Protein 4OGN (pdb70)

B-factor: mean 20.73, std 8.76, range [10.07, 56.86]

Sequence (100 aa):
DGAVTTSQIPASEQETLVRPKPLLLKLLKSVGAQKDTYTMKEVLFYLGQYIMMTKRLYDEKQQHIVYCSNDLLGDLFGVPSFSVKEHRKIYTMIYRNLVVV

Nearest PDB structures (foldseek):
  4ode-assembly1_A  TM=9.937E-01  e=3.174E-20  Homo sapiens
  4odf-assembly1_A  TM=9.982E-01  e=2.384E-19  Homo sapiens
  4hbm-assembly9_A  TM=9.801E-01  e=4.366E-19  Homo sapiens
  4hbm-assembly9_B  TM=9.719E-01  e=6.989E-19  Homo sapiens
  3tu1-assembly1_A  TM=9.773E-01  e=1.646E-17  Homo sapiens

Radius of gyration: 12.63 Å; Cα contacts (8 Å, |Δi|>4): 134; chains: 1; bounding box: 25×31×32 Å

Foldseek 3Di:
DDFDDDPVDPPVQQQFKWFFDPLLVVLLVVQPDDDGIDGNRSSVVSVVVSCVVVVQCVPPPPQKGADCPHSVCVQQVHRMDGPPPVVSVVVSRPVGTGTD

GO terms:
  GO:0005515 protein binding (F, IPI)
  GO:0061630 ubiquitin protein ligase activity (F, IDA)
  GO:0043161 proteasome-mediated ubiquitin-dependent protein catabolic process (P, IDA)
  GO:1901797 negative regulation of signal transduction by p53 class mediator (P, IDA)
  GO:0061630 ubiquitin protein ligase activity (F, TAS)
  GO:0043161 proteasome-mediated ubiquitin-dependent protein catabolic process (P, TAS)
  GO:1901797 negative regulation of signal transduction by p53 class mediator (P, TAS)
  GO:0000209 protein polyubiquitination (P, TAS)
  GO:0006511 ubiquitin-dependent protein catabolic process (P, IGI)
  GO:0051865 protein autoubiquitination (P, IMP)
  GO:0006511 ubiquitin-dependent protein catabolic process (P, IMP)
  GO:0008097 5S rRNA binding (F, IDA)
  GO:0005634 nucleus (C, IDA)
  GO:0005730 nucleolus (C, IDA)
  GO:0005737 cytoplasm (C, IDA)
  GO:0016874 ligase activity (F, IDA)
  GO:0043021 ribonucleoprotein complex binding (F, IDA)
  GO:0016567 protein ubiquitination (P, IDA)
  GO:0006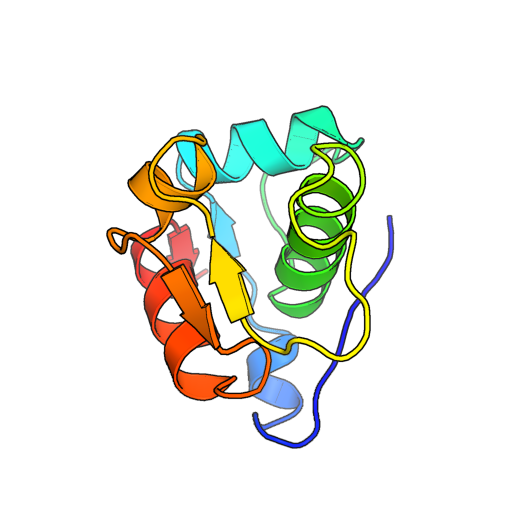511 ubiquitin-dependent protein catabolic process (P, IDA)
  GO:0006915 apoptotic process (P, IDA)

Structure (mmCIF, N/CA/C/O backbone):
data_4OGN
#
_entry.id   4OGN
#
_cell.length_a   45.517
_cell.length_b   45.517
_cell.length_c   208.624
_cell.angle_alpha   90.000
_cell.angle_beta   90.000
_cell.angle_gamma   120.000
#
_symmetry.space_group_name_H-M   'P 61 2 2'
#
loop_
_entity.id
_entity.type
_entity.pdbx_description
1 polymer 'E3 ubiquitin-protein ligase Mdm2'
2 non-polymer '6-{[(3R,5R,6S)-1-[(1S)-2-(tert-butylsulfonyl)-1-cyclopropylethyl]-5-(3-chlorophenyl)-6-(4-chlorophenyl)-3-methyl-2-oxopiperidin-3-yl]methyl}pyridine-3-carboxylic acid'
3 non-polymer 'SULFATE ION'
4 water water
#
loop_
_atom_site.group_PDB
_atom_site.id
_atom_site.type_symbol
_atom_site.label_atom_id
_atom_site.label_alt_id
_atom_site.label_comp_id
_atom_site.label_asym_id
_atom_site.label_entity_id
_atom_site.label_seq_id
_atom_site.pdbx_PDB_ins_code
_atom_site.Cartn_x
_atom_site.Cartn_y
_atom_site.Cartn_z
_atom_site.occupancy
_atom_site.B_iso_or_equiv
_atom_site.auth_seq_id
_atom_site.auth_comp_id
_atom_site.auth_asym_id
_atom_site.auth_atom_id
_atom_site.pdbx_PDB_model_num
ATOM 1 N N . ASP A 1 6 ? 4.494 -8.688 0.403 1.00 29.18 11 ASP A N 1
ATOM 2 C CA . ASP A 1 6 ? 5.642 -9.199 1.193 1.00 26.66 11 ASP A CA 1
ATOM 3 C C . ASP A 1 6 ? 5.277 -10.535 1.845 1.00 31.91 11 ASP A C 1
ATOM 4 O O . ASP A 1 6 ? 4.107 -10.898 1.948 1.00 26.88 11 ASP A O 1
ATOM 9 N N . GLY A 1 7 ? 6.301 -11.300 2.200 1.00 23.29 12 GLY A N 1
ATOM 10 C CA . GLY A 1 7 ? 6.139 -12.693 2.602 1.00 16.88 12 GLY A CA 1
ATOM 11 C C . GLY A 1 7 ? 7.509 -13.374 2.666 1.00 16.49 12 GLY A C 1
ATOM 12 O O . GLY A 1 7 ? 8.574 -12.788 2.354 1.00 16.50 12 GLY A O 1
ATOM 13 N N . ALA A 1 8 ? 7.515 -14.663 2.995 1.00 13.16 13 ALA A N 1
ATOM 14 C CA . ALA A 1 8 ? 8.689 -15.547 3.079 1.00 14.03 13 ALA A CA 1
ATOM 15 C C . ALA A 1 8 ? 8.376 -17.014 2.649 1.00 14.92 13 ALA A C 1
ATOM 16 O O . ALA A 1 8 ? 7.221 -17.519 2.811 1.00 16.12 13 ALA A O 1
ATOM 18 N N . VAL A 1 9 ? 9.353 -17.726 2.109 1.00 15.35 14 VAL A N 1
ATOM 19 C CA . VAL A 1 9 ? 9.242 -19.175 1.760 1.00 14.99 14 VAL A CA 1
ATOM 20 C C . VAL A 1 9 ? 10.528 -19.814 2.311 1.00 17.47 14 VAL A C 1
ATOM 21 O O . VAL A 1 9 ? 11.677 -19.419 1.916 1.00 15.98 14 VAL A O 1
ATOM 25 N N . THR A 1 10 ? 10.364 -20.819 3.179 1.00 16.94 15 THR A N 1
ATOM 26 C CA . THR A 1 10 ? 11.478 -21.517 3.879 1.00 15.49 15 THR A CA 1
ATOM 27 C C . THR A 1 10 ? 11.569 -23.031 3.618 1.00 14.09 15 THR A C 1
ATOM 28 O O . THR A 1 10 ? 10.632 -23.617 3.009 1.00 15.96 15 THR A O 1
ATOM 32 N N . THR A 1 11 ? 12.723 -23.645 3.951 1.00 14.29 16 THR A N 1
ATOM 33 C CA . THR A 1 11 ? 13.002 -25.074 3.682 1.00 13.98 16 THR A CA 1
ATOM 34 C C . THR A 1 11 ? 13.872 -25.705 4.759 1.00 15.65 16 THR A C 1
ATOM 35 O O . THR A 1 11 ? 14.739 -25.034 5.288 1.00 17.15 16 THR A O 1
ATOM 39 N N . SER A 1 12 ? 13.678 -26.996 5.051 1.00 14.53 17 SER A N 1
ATOM 40 C CA . SER A 1 12 ? 14.589 -27.759 5.884 1.00 13.62 17 SER A CA 1
ATOM 41 C C . SER A 1 12 ? 15.860 -28.256 5.251 1.00 13.58 17 SER A C 1
ATOM 42 O O . SER A 1 12 ? 16.770 -28.801 5.929 1.00 16.52 17 SER A O 1
ATOM 45 N N . GLN A 1 13 ? 16.035 -28.075 3.945 1.00 13.51 18 GLN A N 1
ATOM 46 C CA . GLN A 1 13 ? 17.255 -28.530 3.257 1.00 13.88 18 GLN A CA 1
ATOM 47 C C . GLN A 1 13 ? 18.453 -27.573 3.437 1.00 14.88 18 GLN A C 1
ATOM 48 O O . GLN A 1 13 ? 19.592 -27.935 3.024 1.00 17.42 18 GLN A O 1
ATOM 54 N N . ILE A 1 14 ? 18.195 -26.361 3.921 1.00 12.44 19 ILE A N 1
ATOM 55 C CA . ILE A 1 14 ? 19.222 -25.275 3.967 1.00 14.96 19 ILE A CA 1
ATOM 56 C C . ILE A 1 14 ? 19.222 -24.768 5.412 1.00 14.21 19 ILE A C 1
ATOM 57 O O . ILE A 1 14 ? 18.135 -24.662 5.985 1.00 13.87 19 ILE A O 1
ATOM 62 N N . PRO A 1 15 ? 20.413 -24.479 6.006 1.00 12.71 20 PRO A N 1
ATOM 63 C CA . PRO A 1 15 ? 20.391 -24.040 7.410 1.00 12.66 20 PRO A CA 1
ATOM 64 C C . PRO A 1 15 ? 19.512 -22.764 7.540 1.00 13.98 20 PRO A C 1
ATOM 65 O O . PRO A 1 15 ? 19.495 -21.846 6.680 1.00 13.36 20 PRO A O 1
ATOM 69 N N . ALA A 1 16 ? 18.773 -22.632 8.657 1.00 13.56 21 ALA A N 1
ATOM 70 C CA . ALA A 1 16 ? 17.875 -21.496 8.846 1.00 11.96 21 ALA A CA 1
ATOM 71 C C . ALA A 1 16 ? 18.661 -20.154 8.783 1.00 14.64 21 ALA A C 1
ATOM 72 O O . ALA A 1 16 ? 18.139 -19.158 8.211 1.00 12.27 21 ALA A O 1
ATOM 74 N N . SER A 1 17 ? 19.898 -20.107 9.304 1.00 13.82 22 SER A N 1
ATOM 75 C CA . SER A 1 17 ? 20.617 -18.823 9.353 1.00 12.01 22 SER A CA 1
ATOM 76 C C . SER A 1 17 ? 20.970 -18.348 7.934 1.00 12.59 22 SER A C 1
ATOM 77 O O . SER A 1 17 ? 21.084 -17.118 7.669 1.00 13.79 22 SER A O 1
ATOM 80 N N . GLU A 1 18 ? 21.268 -19.320 7.064 1.00 11.59 23 GLU A N 1
ATOM 81 C CA . GLU A 1 18 ? 21.561 -18.958 5.681 1.00 11.28 23 GLU A CA 1
ATOM 82 C C . GLU A 1 18 ? 20.353 -18.291 4.992 1.00 10.85 23 GLU A C 1
ATOM 83 O O . GLU A 1 18 ? 20.530 -17.414 4.139 1.00 13.06 23 GLU A O 1
ATOM 89 N N . GLN A 1 19 ? 19.149 -18.680 5.398 1.00 11.57 24 GLN A N 1
ATOM 90 C CA . GLN A 1 19 ? 17.906 -18.093 4.836 1.00 10.88 24 GLN A CA 1
ATOM 91 C C . GLN A 1 19 ? 17.644 -16.635 5.275 1.00 11.96 24 GLN A C 1
ATOM 92 O O . GLN A 1 19 ? 16.790 -15.928 4.702 1.00 12.80 24 GLN A O 1
ATOM 98 N N . GLU A 1 20 ? 18.399 -16.167 6.289 1.00 13.07 25 GLU A N 1
ATOM 99 C CA . GLU A 1 20 ? 18.313 -14.776 6.758 1.00 12.15 25 GLU A CA 1
ATOM 100 C C . GLU A 1 20 ? 19.426 -13.888 6.161 1.00 11.59 25 GLU A C 1
ATOM 101 O O . GLU A 1 20 ? 19.474 -12.656 6.443 1.00 14.23 25 GLU A O 1
ATOM 107 N N . THR A 1 21 ? 20.312 -14.468 5.330 1.00 12.46 26 THR A N 1
ATOM 108 C CA . THR A 1 21 ? 21.414 -13.703 4.707 1.00 13.33 26 THR A CA 1
ATOM 109 C C . THR A 1 21 ? 20.863 -12.454 3.992 1.00 11.95 26 THR A C 1
ATOM 110 O O . THR A 1 21 ? 19.844 -12.572 3.273 1.00 13.04 26 THR A O 1
ATOM 114 N N . LEU A 1 22 ? 21.476 -11.262 4.186 1.00 13.21 27 LEU A N 1
ATOM 115 C CA . LEU A 1 22 ? 21.039 -10.009 3.530 1.00 12.36 27 LEU A CA 1
ATOM 116 C C . LEU A 1 22 ? 21.769 -9.873 2.204 1.00 14.91 27 LEU A C 1
ATOM 117 O O . LEU A 1 22 ? 23.018 -10.128 2.082 1.00 12.92 27 LEU A O 1
ATOM 122 N N . VAL A 1 23 ? 21.006 -9.488 1.191 1.00 11.21 28 VAL A N 1
ATOM 123 C CA . VAL A 1 23 ? 21.513 -9.517 -0.168 1.00 12.81 28 VAL A CA 1
ATOM 124 C C . VAL A 1 23 ? 20.973 -8.272 -0.905 1.00 14.02 28 VAL A C 1
ATOM 125 O O . VAL A 1 23 ? 19.821 -7.791 -0.665 1.00 14.21 28 VAL A O 1
ATOM 129 N N . ARG A 1 24 ? 21.743 -7.829 -1.901 1.00 14.35 29 ARG A N 1
ATOM 130 C CA . ARG A 1 24 ? 21.349 -6.711 -2.769 1.00 16.57 29 ARG A CA 1
ATOM 131 C C . ARG A 1 24 ? 21.292 -7.253 -4.186 1.00 14.15 29 ARG A C 1
ATOM 132 O O . ARG A 1 24 ? 22.334 -7.456 -4.829 1.00 14.74 29 ARG A O 1
ATOM 140 N N . PRO A 1 25 ? 20.077 -7.604 -4.672 1.00 14.91 30 PRO A N 1
ATOM 141 C CA . PRO A 1 25 ? 19.906 -8.115 -6.044 1.00 13.98 30 PRO A CA 1
ATOM 142 C C . PRO A 1 25 ? 20.538 -7.223 -7.118 1.00 15.53 30 PRO A C 1
ATOM 143 O O . PRO A 1 25 ? 20.478 -5.990 -7.038 1.00 15.76 30 PRO A O 1
ATOM 147 N N . LYS A 1 26 ? 21.209 -7.879 -8.067 1.00 13.29 31 LYS A N 1
ATOM 148 C CA . LYS A 1 26 ? 21.689 -7.195 -9.252 1.00 12.86 31 LYS A CA 1
ATOM 149 C C . LYS A 1 26 ? 20.408 -6.852 -10.083 1.00 14.65 31 LYS A C 1
ATOM 150 O O . LYS A 1 26 ? 19.247 -7.201 -9.713 1.00 14.74 31 LYS A O 1
ATOM 156 N N . PRO A 1 27 ? 20.559 -6.124 -11.189 1.00 15.32 32 PRO A N 1
ATOM 157 C CA . PRO A 1 27 ? 19.363 -5.517 -11.788 1.00 13.37 32 PRO A CA 1
ATOM 158 C C . PRO A 1 27 ? 18.262 -6.484 -12.285 1.00 14.91 32 PRO A C 1
ATOM 159 O O . PRO A 1 27 ? 17.050 -6.176 -12.104 1.00 14.94 32 PRO A O 1
ATOM 163 N N . LEU A 1 28 ? 18.606 -7.614 -12.891 1.00 16.01 33 LEU A N 1
ATOM 164 C CA . LEU A 1 28 ? 17.530 -8.526 -13.371 1.00 18.31 33 LEU A CA 1
ATOM 165 C C . LEU A 1 28 ? 16.714 -9.103 -12.186 1.00 16.23 33 LEU A C 1
ATOM 166 O O . LEU A 1 28 ? 15.469 -9.124 -12.175 1.00 15.86 33 LEU A O 1
ATOM 171 N N . LEU A 1 29 ? 17.402 -9.635 -11.202 1.00 14.72 34 LEU A N 1
ATOM 172 C CA . LEU A 1 29 ? 16.677 -10.208 -10.065 1.00 14.50 34 LEU A CA 1
ATOM 173 C C . LEU 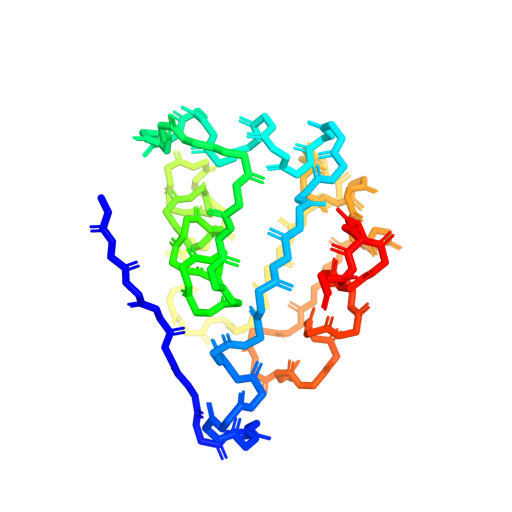A 1 29 ? 15.809 -9.133 -9.404 1.00 17.65 34 LEU A C 1
ATOM 174 O O . LEU A 1 29 ? 14.632 -9.377 -9.011 1.00 16.16 34 LEU A O 1
ATOM 179 N N . LEU A 1 30 ? 16.355 -7.916 -9.300 1.00 14.89 35 LEU A N 1
ATOM 180 C CA . LEU A 1 30 ? 15.586 -6.833 -8.660 1.00 15.45 35 LEU A CA 1
ATOM 181 C C . LEU A 1 30 ? 14.284 -6.500 -9.424 1.00 15.92 35 LEU A C 1
ATOM 182 O O . LEU A 1 30 ? 13.189 -6.281 -8.852 1.00 17.36 35 LEU A O 1
ATOM 187 N N . LYS A 1 31 ? 14.392 -6.463 -10.737 1.00 16.00 36 LYS A N 1
ATOM 188 C CA . LYS A 1 31 ? 13.192 -6.273 -11.561 1.00 16.35 36 LYS A CA 1
ATOM 189 C C . LYS A 1 31 ? 12.115 -7.339 -11.361 1.00 17.16 36 LYS A C 1
ATOM 190 O O . LYS A 1 31 ? 10.898 -7.018 -11.284 1.0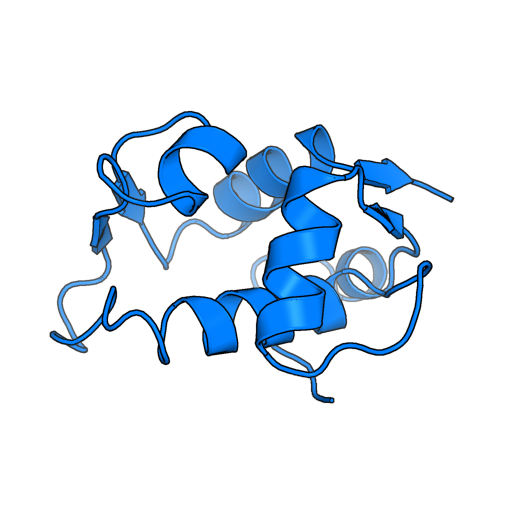0 17.59 36 LYS A O 1
ATOM 194 N N . LEU A 1 32 ? 12.512 -8.615 -11.272 1.00 17.57 37 LEU A N 1
ATOM 195 C CA . LEU A 1 32 ? 11.489 -9.681 -11.111 1.00 17.43 37 LEU A CA 1
ATOM 196 C C . LEU A 1 32 ? 10.765 -9.455 -9.766 1.00 17.00 37 LEU A C 1
ATOM 197 O O . LEU A 1 32 ? 9.517 -9.566 -9.667 1.00 18.09 37 LEU A O 1
ATOM 202 N N . LEU A 1 33 ? 11.530 -9.082 -8.737 1.00 14.03 38 LEU A N 1
ATOM 203 C CA . LEU A 1 33 ? 10.926 -8.869 -7.400 1.00 17.04 38 LEU A CA 1
ATOM 204 C C . LEU A 1 33 ? 9.949 -7.671 -7.410 1.00 17.55 38 LEU A C 1
ATOM 205 O O . LEU A 1 33 ? 8.811 -7.744 -6.900 1.00 17.89 38 LEU A O 1
ATOM 210 N N . LYS A 1 34 ? 10.370 -6.585 -8.053 1.00 21.07 39 LYS A N 1
ATOM 211 C CA . LYS A 1 34 ? 9.525 -5.401 -8.110 1.00 18.28 39 LYS A CA 1
ATOM 212 C C . LYS A 1 34 ? 8.233 -5.624 -8.915 1.00 22.54 39 LYS A C 1
ATOM 213 O O . LYS A 1 34 ? 7.175 -5.038 -8.618 1.00 22.53 39 LYS A O 1
ATOM 219 N N . SER A 1 35 ? 8.272 -6.560 -9.849 1.00 17.06 40 SER A N 1
ATOM 220 C CA . SER A 1 35 ? 7.099 -6.853 -10.697 1.00 20.93 40 SER A CA 1
ATOM 221 C C . SER A 1 35 ? 5.938 -7.508 -9.891 1.00 23.05 40 SER A C 1
ATOM 222 O O . SER A 1 35 ? 4.742 -7.453 -10.286 1.00 24.17 40 SER A O 1
ATOM 225 N N . VAL A 1 36 ? 6.257 -8.129 -8.759 1.00 20.79 41 VAL A N 1
ATOM 226 C CA . VAL A 1 36 ? 5.218 -8.749 -7.939 1.00 18.07 41 VAL A CA 1
ATOM 227 C C . VAL A 1 36 ? 5.112 -8.047 -6.637 1.00 20.73 41 VAL A C 1
ATOM 228 O O . VAL A 1 36 ? 4.679 -8.652 -5.665 1.00 27.48 41 VAL A O 1
ATOM 232 N N . GLY A 1 37 ? 5.534 -6.791 -6.582 1.00 21.77 42 GLY A N 1
ATOM 233 C CA . GLY A 1 37 ? 5.191 -5.969 -5.427 1.00 25.37 42 GLY A CA 1
ATOM 234 C C . GLY A 1 37 ? 6.285 -5.577 -4.451 1.00 21.35 42 GLY A C 1
ATOM 235 O O . GLY A 1 37 ? 6.017 -4.908 -3.417 1.00 25.36 42 GLY A O 1
ATOM 236 N N . ALA A 1 38 ? 7.538 -5.978 -4.715 1.00 22.13 43 ALA A N 1
ATOM 237 C CA . ALA A 1 38 ? 8.668 -5.630 -3.824 1.00 21.04 43 ALA A CA 1
ATOM 238 C C . ALA A 1 38 ? 9.021 -4.121 -3.875 1.00 17.26 43 ALA A C 1
ATOM 239 O O . ALA A 1 38 ? 8.846 -3.485 -4.919 1.00 22.14 43 ALA A O 1
ATOM 241 N N . GLN A 1 39 ? 9.426 -3.537 -2.752 1.00 23.21 44 GLN A N 1
ATOM 242 C CA . GLN A 1 39 ? 9.537 -2.081 -2.661 1.00 24.37 44 GLN A CA 1
ATOM 243 C C . GLN A 1 39 ? 10.958 -1.576 -2.327 1.00 29.29 44 GLN A C 1
ATOM 244 O O . GLN A 1 39 ? 11.130 -0.367 -2.096 1.00 32.00 44 GLN A O 1
ATOM 246 N N . LYS A 1 40 ? 11.959 -2.466 -2.211 1.00 30.02 45 LYS A N 1
ATOM 247 C CA . LYS A 1 40 ? 13.279 -2.037 -1.706 1.00 28.44 45 LYS A CA 1
ATOM 248 C C . LYS A 1 40 ? 14.486 -2.651 -2.461 1.00 20.82 45 LYS A C 1
ATOM 249 O O . LYS A 1 40 ? 14.256 -3.369 -3.414 1.00 25.82 45 LYS A O 1
ATOM 255 N N . ASP A 1 41 ? 15.729 -2.367 -2.007 1.00 19.58 46 ASP A N 1
ATOM 256 C CA . ASP A 1 41 ? 16.955 -2.808 -2.702 1.00 20.91 46 ASP A CA 1
ATOM 257 C C . ASP A 1 41 ? 17.704 -3.858 -1.867 1.00 16.49 46 ASP A C 1
ATOM 258 O O . ASP A 1 41 ? 18.567 -4.523 -2.433 1.00 20.73 46 ASP A O 1
ATOM 263 N N . THR A 1 42 ? 17.394 -4.011 -0.570 1.00 21.31 47 THR A N 1
ATOM 264 C CA . THR A 1 42 ? 18.073 -4.992 0.341 1.00 18.48 47 THR A CA 1
ATOM 265 C C . THR A 1 42 ? 16.995 -5.963 0.846 1.00 17.42 47 THR A C 1
ATOM 266 O O . THR A 1 42 ? 15.970 -5.535 1.371 1.00 18.52 47 THR A O 1
ATOM 270 N N . TYR A 1 43 ? 17.228 -7.277 0.741 1.00 14.59 48 TYR A N 1
ATOM 271 C CA . TYR A 1 43 ? 16.274 -8.351 1.171 1.00 14.31 48 TYR A CA 1
ATOM 272 C C . TYR A 1 43 ? 16.961 -9.459 1.944 1.00 13.65 48 TYR A C 1
ATOM 273 O O . TYR A 1 43 ? 18.220 -9.633 1.802 1.00 14.27 48 TYR A O 1
ATOM 282 N N . THR A 1 44 ? 16.193 -10.270 2.691 1.00 11.61 49 THR A N 1
ATOM 283 C CA . THR A 1 44 ? 16.690 -11.591 3.109 1.00 12.53 49 THR A CA 1
ATOM 284 C C . THR A 1 44 ? 16.540 -12.660 2.032 1.00 12.05 49 THR A C 1
ATOM 285 O O . THR A 1 44 ? 15.635 -12.533 1.193 1.00 11.56 49 THR A O 1
ATOM 289 N N . MET A 1 45 ? 17.319 -13.738 2.123 1.00 12.93 50 MET A N 1
ATOM 290 C CA . MET A 1 45 ? 17.159 -14.844 1.135 1.00 10.10 50 MET A CA 1
ATOM 291 C C . MET A 1 45 ? 15.716 -15.441 1.195 1.00 11.35 50 MET A C 1
ATOM 292 O O . MET A 1 45 ? 15.146 -15.722 0.138 1.00 12.17 50 MET A O 1
ATOM 297 N N . LYS A 1 46 ? 15.113 -15.660 2.354 1.00 11.71 51 LYS A N 1
ATOM 298 C CA . LYS A 1 46 ? 13.727 -16.200 2.333 1.00 11.67 51 LYS A CA 1
ATOM 299 C C . LYS A 1 46 ? 12.706 -15.245 1.691 1.00 11.18 51 LYS A C 1
ATOM 300 O O . LYS A 1 46 ? 11.702 -15.778 1.145 1.00 11.88 51 LYS A O 1
ATOM 306 N N . GLU A 1 47 ? 12.928 -13.918 1.732 1.00 12.26 52 GLU A N 1
ATOM 307 C CA . GLU A 1 47 ? 12.062 -12.926 1.035 1.00 12.17 52 GLU A CA 1
ATOM 308 C C . GLU A 1 47 ? 12.305 -13.080 -0.464 1.00 12.63 52 GLU A C 1
ATOM 309 O O . GLU A 1 47 ? 11.328 -13.077 -1.228 1.00 11.96 52 GLU A O 1
ATOM 315 N N . VAL A 1 48 ? 13.565 -13.260 -0.872 1.00 10.85 53 VAL A N 1
ATOM 316 C CA . VAL A 1 48 ? 13.876 -13.470 -2.285 1.00 11.61 53 VAL A CA 1
ATOM 317 C C . VAL A 1 48 ? 13.126 -14.756 -2.744 1.00 11.39 53 VAL A C 1
ATOM 318 O O . VAL A 1 48 ? 12.475 -14.704 -3.805 1.00 12.00 53 VAL A O 1
ATOM 322 N N . LEU A 1 49 ? 13.177 -15.884 -2.002 1.00 11.42 54 LEU A N 1
ATOM 323 C CA . LEU A 1 49 ? 12.475 -17.090 -2.402 1.00 11.35 54 LEU A CA 1
ATOM 324 C C . LEU A 1 49 ? 10.933 -16.865 -2.453 1.00 13.19 54 LEU A C 1
ATOM 325 O O . LEU A 1 49 ? 10.244 -17.397 -3.367 1.00 12.53 54 LEU A O 1
ATOM 330 N N . PHE A 1 50 ? 10.335 -16.102 -1.516 1.00 11.00 55 PHE A N 1
ATOM 331 C CA . PHE A 1 50 ? 8.897 -15.784 -1.597 1.00 12.37 55 PHE A CA 1
ATOM 332 C C . PHE A 1 50 ? 8.575 -15.033 -2.882 1.00 11.12 55 PHE A C 1
ATOM 333 O O . PHE A 1 50 ? 7.589 -15.404 -3.570 1.00 12.44 55 PHE A O 1
ATOM 341 N N . TYR A 1 51 ? 9.316 -13.959 -3.200 1.00 11.11 56 TYR A N 1
ATOM 342 C CA . TYR A 1 51 ? 8.978 -13.169 -4.389 1.00 11.39 56 TYR A CA 1
ATOM 343 C C . TYR A 1 51 ? 9.199 -14.044 -5.603 1.00 13.14 56 TYR A C 1
ATOM 344 O O . TYR A 1 51 ? 8.435 -13.883 -6.577 1.00 13.17 56 TYR A O 1
ATOM 353 N N . LEU A 1 52 ? 10.257 -14.872 -5.646 1.00 12.23 57 LEU A N 1
ATOM 354 C CA . LEU A 1 52 ? 10.488 -15.748 -6.826 1.00 11.68 57 LEU A CA 1
ATOM 355 C C . LEU A 1 52 ? 9.341 -16.735 -6.928 1.00 14.46 57 LEU A C 1
ATOM 356 O O . LEU A 1 52 ? 8.868 -17.011 -8.033 1.00 13.67 57 LEU A O 1
ATOM 361 N N . GLY A 1 53 ? 8.836 -17.263 -5.816 1.00 13.00 58 GLY A N 1
ATOM 362 C CA . GLY A 1 53 ? 7.671 -18.133 -5.882 1.00 12.96 58 GLY A CA 1
ATOM 363 C C . GLY A 1 53 ? 6.457 -17.405 -6.470 1.00 12.30 58 GLY A C 1
ATOM 364 O O . GLY A 1 53 ? 5.658 -17.997 -7.291 1.00 13.63 58 GLY A O 1
ATOM 365 N N . GLN A 1 54 ? 6.217 -16.136 -6.051 1.00 12.31 59 GLN A N 1
ATOM 366 C CA . GLN A 1 54 ? 5.080 -15.337 -6.559 1.00 14.11 59 GLN A CA 1
A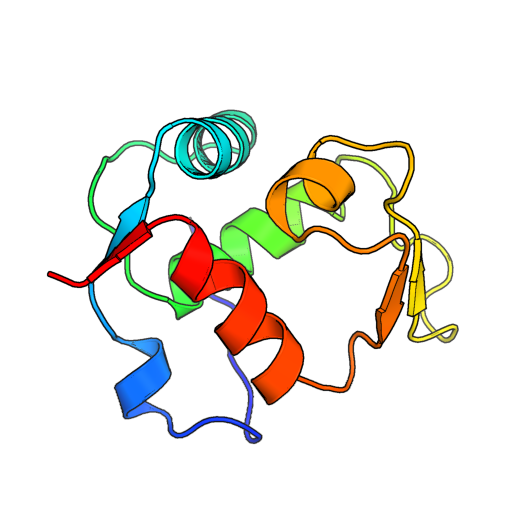TOM 367 C C . GLN A 1 54 ? 5.219 -15.086 -8.051 1.00 14.14 59 GLN A C 1
ATOM 368 O O . GLN A 1 54 ? 4.224 -15.133 -8.804 1.00 16.67 59 GLN A O 1
ATOM 374 N N . TYR A 1 55 ? 6.460 -14.819 -8.464 1.00 13.82 60 TYR A N 1
ATOM 375 C CA . TYR A 1 55 ? 6.813 -14.620 -9.852 1.00 13.15 60 TYR A CA 1
ATOM 376 C C . TYR A 1 55 ? 6.479 -15.928 -10.625 1.00 13.51 60 TYR A C 1
ATOM 377 O O . TYR A 1 55 ? 5.752 -15.859 -11.635 1.00 15.54 60 TYR A O 1
ATOM 386 N N . ILE A 1 56 ? 6.923 -17.092 -10.148 1.00 13.55 61 ILE A N 1
ATOM 387 C CA . ILE A 1 56 ? 6.598 -18.384 -10.757 1.00 14.66 61 ILE A CA 1
ATOM 388 C C . ILE A 1 56 ? 5.065 -18.637 -10.861 1.00 16.28 61 ILE A C 1
ATOM 389 O O . ILE A 1 56 ? 4.551 -19.077 -11.909 1.00 17.21 61 ILE A O 1
ATOM 394 N N . MET A 1 57 ? 4.290 -18.272 -9.832 1.00 15.09 62 MET A N 1
ATOM 395 C CA A MET A 1 57 ? 2.829 -18.401 -9.892 0.56 19.97 62 MET A CA 1
ATOM 396 C CA B MET A 1 57 ? 2.826 -18.358 -9.862 0.44 19.33 62 MET A CA 1
ATOM 397 C C . MET A 1 57 ? 2.173 -17.516 -10.889 1.00 17.40 62 MET A C 1
ATOM 398 O O . MET A 1 57 ? 1.253 -17.995 -11.607 1.00 19.15 62 MET A O 1
ATOM 407 N N . THR A 1 58 ? 2.552 -16.245 -10.882 1.00 18.64 63 THR A N 1
ATOM 408 C CA . THR A 1 58 ? 1.912 -15.228 -11.662 1.00 17.88 63 THR A CA 1
ATOM 409 C C . THR A 1 58 ? 2.218 -15.485 -13.158 1.00 18.60 63 THR A C 1
ATOM 410 O O . THR A 1 58 ? 1.338 -15.268 -14.014 1.00 22.00 63 THR A O 1
ATOM 414 N N . LYS A 1 59 ? 3.433 -15.978 -13.450 1.00 18.11 64 LYS A N 1
ATOM 415 C CA . LYS A 1 59 ? 3.845 -16.251 -14.835 1.00 18.53 64 LYS A CA 1
ATOM 416 C C . LYS A 1 59 ? 3.415 -17.685 -15.220 1.00 20.13 64 LYS A C 1
ATOM 417 O O . LYS A 1 59 ? 3.645 -18.150 -16.341 1.00 20.37 64 LYS A O 1
ATOM 423 N N . ARG A 1 60 ? 2.714 -18.395 -14.342 1.00 19.94 65 ARG A N 1
ATOM 424 C CA . ARG A 1 60 ? 2.136 -19.708 -14.695 1.00 20.79 65 ARG A CA 1
ATOM 425 C C . ARG A 1 60 ? 3.211 -20.779 -15.052 1.00 20.42 65 ARG A C 1
ATOM 426 O O . ARG A 1 60 ? 2.971 -21.646 -15.909 1.00 21.65 65 ARG A O 1
ATOM 434 N N . LEU A 1 61 ? 4.355 -20.751 -14.365 1.00 18.85 66 LEU A N 1
ATOM 435 C CA . LEU A 1 61 ? 5.481 -21.676 -14.634 1.00 18.42 66 LEU A CA 1
ATOM 436 C C . LEU A 1 61 ? 5.442 -22.954 -13.805 1.00 18.22 66 LEU A C 1
ATOM 437 O O . LEU A 1 61 ? 6.344 -23.778 -13.858 1.00 18.12 66 LEU A O 1
ATOM 442 N N . TYR A 1 62 ? 4.421 -23.115 -12.962 1.00 18.47 67 TYR A N 1
ATOM 443 C CA . TYR A 1 62 ? 4.286 -24.374 -12.195 1.00 18.46 67 TYR A CA 1
ATOM 444 C C . TYR A 1 62 ? 2.774 -24.761 -12.060 1.00 19.84 67 TYR A C 1
ATOM 445 O O . TYR A 1 62 ? 2.222 -24.835 -10.966 1.00 19.58 67 TYR A O 1
ATOM 454 N N . ASP A 1 63 ? 2.044 -25.016 -13.164 1.00 21.49 68 ASP A N 1
ATOM 455 C CA . ASP A 1 63 ? 0.599 -25.332 -13.112 1.00 23.02 68 ASP A CA 1
ATOM 456 C C . ASP A 1 63 ? 0.312 -26.803 -12.748 1.00 23.66 68 ASP A C 1
ATOM 457 O O . ASP A 1 63 ? -0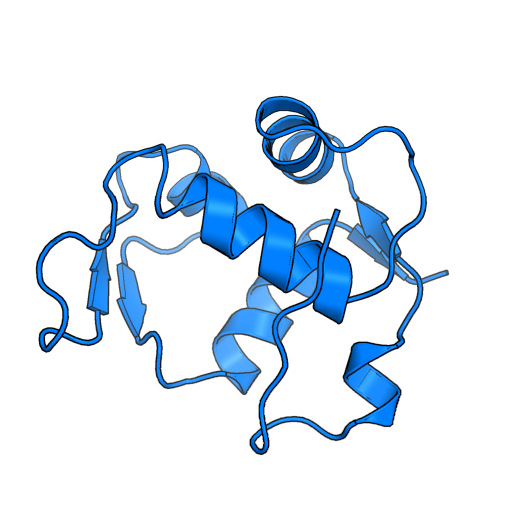.827 -27.127 -12.359 1.00 28.83 68 ASP A O 1
ATOM 462 N N . GLU A 1 64 ? 1.300 -27.695 -12.913 1.00 23.20 69 GLU A N 1
ATOM 463 C CA . GLU A 1 64 ? 1.112 -29.150 -12.609 1.00 23.85 69 GLU A CA 1
ATOM 464 C C . GLU A 1 64 ? 1.810 -29.422 -11.282 1.00 22.24 69 GLU A C 1
ATOM 465 O O . GLU A 1 64 ? 3.063 -29.506 -11.175 1.00 21.00 69 GLU A O 1
ATOM 471 N N . LYS A 1 65 ? 0.960 -29.529 -10.259 1.00 22.37 70 LYS A N 1
ATOM 472 C CA . LYS A 1 65 ? 1.419 -29.354 -8.898 1.00 22.35 70 LYS A CA 1
ATOM 473 C C . LYS A 1 65 ? 2.169 -30.593 -8.338 1.00 27.32 70 LY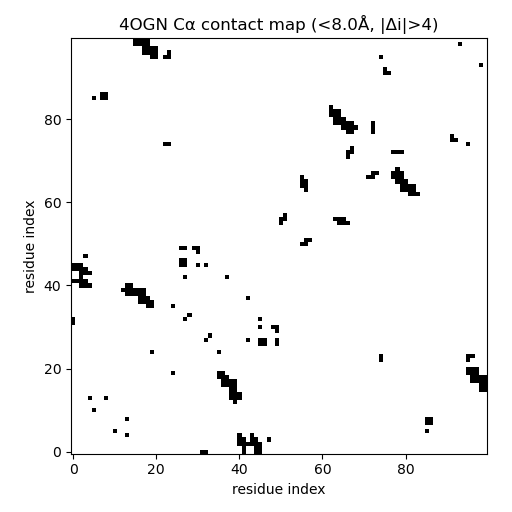S A C 1
ATOM 474 O O . LYS A 1 65 ? 2.830 -30.467 -7.305 1.00 28.46 70 LYS A O 1
ATOM 480 N N . GLN A 1 66 ? 2.096 -31.752 -9.012 1.00 21.51 71 GLN A N 1
ATOM 481 C CA . GLN A 1 66 ? 2.940 -32.957 -8.666 1.00 21.13 71 GLN A CA 1
ATOM 482 C C . GLN A 1 66 ? 4.145 -33.260 -9.588 1.00 24.66 71 GLN A C 1
ATOM 483 O O . GLN A 1 66 ? 4.807 -34.317 -9.505 1.00 27.08 71 GLN A O 1
ATOM 489 N N . GLN A 1 67 ? 4.421 -32.362 -10.498 1.00 20.77 72 GLN A N 1
ATOM 490 C CA . GLN A 1 67 ? 5.407 -32.685 -11.537 1.00 20.88 72 GLN A CA 1
ATOM 491 C C . GLN A 1 67 ? 6.851 -32.555 -10.979 1.00 23.60 72 GLN A C 1
ATOM 492 O O . GLN A 1 67 ? 7.794 -33.222 -11.462 1.00 19.24 72 GLN A O 1
ATOM 498 N N . HIS A 1 68 ? 7.044 -31.574 -10.078 1.00 17.92 73 HIS A N 1
ATOM 499 C CA . HIS A 1 68 ? 8.352 -31.262 -9.426 1.00 16.38 73 HIS A CA 1
ATOM 500 C C . HIS A 1 68 ? 9.471 -30.701 -10.246 1.00 18.31 73 HIS A C 1
ATOM 501 O O . HIS A 1 68 ? 10.622 -30.607 -9.790 1.00 21.07 73 HIS A O 1
ATOM 508 N N . ILE A 1 69 ? 9.191 -30.342 -11.493 1.00 16.79 74 ILE A N 1
ATOM 509 C CA . ILE A 1 69 ? 10.158 -29.679 -12.331 1.00 16.72 74 ILE A CA 1
ATOM 510 C C . ILE A 1 69 ? 9.545 -28.364 -12.826 1.00 20.30 74 ILE A C 1
ATOM 511 O O . ILE A 1 69 ? 8.348 -28.365 -13.229 1.00 19.67 74 ILE A O 1
ATOM 516 N N . VAL A 1 70 ? 10.340 -27.270 -12.826 1.00 19.37 75 VAL A N 1
ATOM 517 C CA . VAL A 1 70 ? 9.973 -25.973 -13.456 1.00 19.83 75 VAL A CA 1
ATOM 518 C C . VAL A 1 70 ? 10.704 -25.823 -14.737 1.00 19.57 75 VAL A C 1
ATOM 519 O O . VAL A 1 70 ? 11.920 -25.923 -14.767 1.00 21.37 75 VAL A O 1
ATOM 523 N N . TYR A 1 71 ? 9.962 -25.608 -15.810 1.00 22.85 76 TYR A N 1
ATOM 524 C CA . TYR A 1 71 ? 10.552 -25.256 -17.089 1.00 23.27 76 TYR A CA 1
ATOM 525 C C . TYR A 1 71 ? 10.581 -23.721 -17.313 1.00 35.02 76 TYR A C 1
ATOM 526 O O . TYR A 1 71 ? 9.554 -23.022 -17.202 1.00 27.88 76 TYR A O 1
ATOM 535 N N . CYS A 1 72 ? 11.774 -23.202 -17.597 1.00 25.49 77 CYS A N 1
ATOM 536 C CA . CYS A 1 72 ? 11.980 -21.755 -17.605 1.00 28.61 77 CYS A CA 1
ATOM 537 C C . CYS A 1 72 ? 12.840 -21.301 -18.768 1.00 23.54 77 CYS A C 1
ATOM 538 O O . CYS A 1 72 ? 13.185 -20.102 -18.861 1.00 23.63 77 CYS A O 1
ATOM 541 N N . SER A 1 73 ? 13.099 -22.184 -19.736 1.00 28.20 78 SER A N 1
ATOM 542 C CA . SER A 1 73 ? 14.065 -21.821 -20.772 1.00 27.01 78 SER A CA 1
ATOM 543 C C . SER A 1 73 ? 13.568 -20.614 -21.612 1.00 24.48 78 SER A C 1
ATOM 544 O O . SER A 1 73 ? 14.359 -19.912 -22.288 1.00 29.68 78 SER A O 1
ATOM 547 N N . ASN A 1 74 ? 12.248 -20.403 -21.675 1.00 26.64 79 ASN A N 1
ATOM 548 C CA . ASN A 1 74 ? 11.682 -19.280 -22.429 1.00 24.56 79 ASN A CA 1
ATOM 549 C C . ASN A 1 74 ? 11.200 -18.115 -21.574 1.00 27.04 79 ASN A C 1
ATOM 550 O O . ASN A 1 74 ? 10.491 -17.255 -22.049 1.00 24.70 79 ASN A O 1
ATOM 555 N N . ASP A 1 75 ? 11.579 -18.094 -20.304 1.00 20.00 80 ASP A N 1
ATOM 556 C CA . ASP A 1 75 ? 11.218 -17.000 -19.419 1.00 20.58 80 ASP A CA 1
ATOM 557 C C . ASP A 1 75 ? 12.472 -16.246 -18.945 1.00 16.38 80 ASP A C 1
ATOM 558 O O . ASP A 1 75 ? 13.606 -16.832 -18.958 1.00 21.48 80 ASP A O 1
ATOM 563 N N . LEU A 1 76 ? 12.285 -14.993 -18.479 1.00 16.79 81 LEU A N 1
ATOM 564 C CA . LEU A 1 76 ? 13.359 -14.277 -17.777 1.00 16.58 81 LEU A CA 1
ATOM 565 C C . LEU A 1 76 ? 14.068 -15.147 -16.757 1.00 20.73 81 LEU A C 1
ATOM 566 O O . LEU A 1 76 ? 15.307 -15.019 -16.536 1.00 19.75 81 LEU A O 1
ATOM 571 N N . LEU A 1 77 ? 13.314 -16.030 -16.097 1.00 15.92 82 LEU A N 1
ATOM 572 C CA . LEU A 1 77 ? 13.914 -16.892 -15.076 1.00 17.11 82 LEU A CA 1
ATOM 573 C C . LEU A 1 77 ? 15.046 -17.806 -15.556 1.00 15.41 82 LEU A C 1
ATOM 574 O O . LEU A 1 77 ? 16.061 -18.066 -14.842 1.00 17.27 82 LEU A O 1
ATOM 579 N N . GLY A 1 78 ? 14.901 -18.272 -16.776 1.00 19.20 83 GLY A N 1
ATOM 580 C CA . GLY A 1 78 ? 15.914 -19.131 -17.327 1.00 23.52 83 GLY A CA 1
ATOM 581 C C . GLY A 1 78 ? 17.189 -18.349 -17.607 1.00 22.85 83 GLY A C 1
ATOM 582 O O . GLY A 1 78 ? 18.281 -18.943 -17.432 1.00 22.84 83 GLY A O 1
ATOM 583 N N . ASP A 1 79 ? 17.083 -17.072 -18.011 1.00 21.37 84 ASP A N 1
ATOM 584 C CA . ASP A 1 79 ? 18.277 -16.220 -18.184 1.00 24.01 84 ASP A CA 1
ATOM 585 C C . ASP A 1 79 ? 18.931 -15.892 -16.876 1.00 28.19 84 ASP A C 1
ATOM 586 O O . ASP A 1 79 ? 20.167 -15.902 -16.721 1.00 29.99 84 ASP A O 1
ATOM 591 N N . LEU A 1 80 ? 18.094 -15.635 -15.891 1.00 21.17 85 LEU A N 1
ATOM 592 C CA . LEU A 1 80 ? 18.588 -15.363 -14.576 1.00 20.14 85 LEU A CA 1
ATOM 593 C C . LEU A 1 80 ? 19.414 -16.533 -13.998 1.00 23.54 85 LEU A C 1
ATOM 594 O O . LEU A 1 80 ? 20.510 -16.315 -13.451 1.00 24.27 85 LEU A O 1
ATOM 599 N N . PHE A 1 81 ? 18.874 -17.763 -14.074 1.00 18.66 86 PHE A N 1
ATOM 600 C CA . PHE A 1 81 ? 19.485 -18.977 -13.476 1.00 15.59 86 PHE A CA 1
ATOM 601 C C . PHE A 1 81 ? 20.503 -19.670 -14.382 1.00 17.11 86 PHE A C 1
ATOM 602 O O . PHE A 1 81 ? 21.299 -20.514 -13.908 1.00 21.18 86 PHE A O 1
ATOM 610 N N . GLY A 1 82 ? 20.444 -19.388 -15.673 1.00 20.94 87 GLY A N 1
ATOM 611 C CA . GLY A 1 82 ? 21.298 -20.084 -16.595 1.00 18.82 87 GLY A CA 1
ATOM 612 C C . GLY A 1 82 ? 21.044 -21.551 -16.893 1.00 30.20 87 GLY A C 1
ATOM 613 O O . GLY A 1 82 ? 21.953 -22.262 -17.281 1.00 32.60 87 GLY A O 1
ATOM 614 N N . VAL A 1 83 ? 19.813 -22.011 -16.681 1.00 25.87 88 VAL A N 1
ATOM 615 C CA . VAL A 1 83 ? 19.423 -23.392 -16.997 1.00 21.50 88 VAL A CA 1
ATOM 616 C C . VAL A 1 83 ? 18.036 -23.413 -17.655 1.00 22.91 88 VAL A C 1
ATOM 617 O O . VAL A 1 83 ? 17.253 -22.478 -17.437 1.00 26.24 88 VAL A O 1
ATOM 621 N N . PRO A 1 84 ? 17.718 -24.490 -18.387 1.00 23.44 89 PRO A N 1
ATOM 622 C CA . PRO A 1 84 ? 16.423 -24.624 -19.075 1.00 20.86 89 PRO A CA 1
ATOM 623 C C . PRO A 1 84 ? 15.311 -25.135 -18.130 1.00 23.21 89 PRO A C 1
ATOM 624 O O . PRO A 1 84 ? 14.111 -24.973 -18.462 1.00 25.27 89 PRO A O 1
ATOM 628 N N . SER A 1 85 ? 15.690 -25.783 -17.030 1.00 20.72 90 SER A N 1
ATOM 629 C CA . SER A 1 85 ? 14.689 -26.338 -16.113 1.00 20.58 90 SER A CA 1
ATOM 630 C C . SER A 1 85 ? 15.438 -26.710 -14.877 1.00 20.26 90 SER A C 1
ATOM 631 O O . SER A 1 85 ? 16.681 -26.774 -14.836 1.00 23.45 90 SER A O 1
ATOM 634 N N . PHE A 1 86 ? 14.708 -26.913 -13.804 1.00 17.98 91 PHE A N 1
ATOM 635 C CA . PHE A 1 86 ? 15.342 -27.350 -12.563 1.00 17.63 91 PHE A CA 1
ATOM 636 C C . PHE A 1 86 ? 14.346 -28.055 -11.692 1.00 18.27 91 PHE A C 1
ATOM 637 O O . PHE A 1 86 ? 13.141 -27.840 -11.840 1.00 18.94 91 PHE A O 1
ATOM 645 N N . SER A 1 87 ? 14.828 -28.904 -10.791 1.00 16.32 92 SER A N 1
ATOM 646 C CA . SER A 1 87 ? 13.911 -29.555 -9.881 1.00 18.31 92 SER A CA 1
ATOM 647 C C . SER A 1 87 ? 13.558 -28.649 -8.705 1.00 17.22 92 SER A C 1
ATOM 648 O O . SER A 1 87 ? 14.465 -28.056 -8.065 1.00 16.79 92 SER A O 1
ATOM 651 N N . VAL A 1 88 ? 12.262 -28.567 -8.369 1.00 17.52 93 VAL A N 1
ATOM 652 C CA . VAL A 1 88 ? 11.854 -27.739 -7.222 1.00 15.49 93 VAL A CA 1
ATOM 653 C C . VAL A 1 88 ? 12.278 -28.366 -5.907 1.00 15.92 93 VAL A C 1
ATOM 654 O O . VAL A 1 88 ? 12.225 -27.680 -4.922 1.00 15.07 93 VAL A O 1
ATOM 658 N N . LYS A 1 89 ? 12.732 -29.627 -5.921 1.00 14.99 94 LYS A N 1
ATOM 659 C CA . LYS A 1 89 ? 13.146 -30.317 -4.691 1.00 18.05 94 LYS A CA 1
ATOM 660 C C . LYS A 1 89 ? 14.643 -30.193 -4.372 1.00 14.68 94 LYS A C 1
ATOM 661 O O . LYS A 1 89 ? 15.053 -30.623 -3.304 1.00 16.50 94 LYS A O 1
ATOM 667 N N . GLU A 1 90 ? 15.470 -29.667 -5.283 1.00 16.76 95 GLU A N 1
ATOM 668 C CA . GLU A 1 90 ? 16.950 -29.614 -5.086 1.00 15.53 95 GLU A CA 1
ATOM 669 C C . GLU A 1 90 ? 17.339 -28.199 -4.587 1.00 14.38 95 GLU A C 1
ATOM 670 O O . GLU A 1 90 ? 17.766 -27.277 -5.285 1.00 14.56 95 GLU A O 1
ATOM 676 N N . HIS A 1 91 ? 17.071 -27.997 -3.303 1.00 12.58 96 HIS A N 1
ATOM 677 C CA . HIS A 1 91 ? 17.142 -26.629 -2.769 1.00 12.27 96 HIS A CA 1
ATOM 678 C C . HIS A 1 91 ? 18.529 -25.979 -2.769 1.00 13.26 96 HIS A C 1
ATOM 679 O O . HIS A 1 91 ? 18.641 -24.748 -2.977 1.00 12.62 96 HIS A O 1
ATOM 686 N N . ARG A 1 92 ? 19.575 -26.767 -2.462 1.00 12.80 97 ARG A N 1
ATOM 687 C CA . ARG A 1 92 ? 20.940 -26.219 -2.478 1.00 12.17 97 ARG A CA 1
ATOM 688 C C . ARG A 1 92 ? 21.313 -25.729 -3.874 1.00 10.89 97 ARG A C 1
ATOM 689 O O . ARG A 1 92 ? 21.930 -24.680 -4.065 1.00 12.60 97 ARG A O 1
ATOM 697 N N . LYS A 1 93 ? 20.902 -26.492 -4.870 1.00 12.86 98 LYS A N 1
ATOM 698 C CA . LYS A 1 93 ? 21.183 -26.080 -6.248 1.00 14.20 98 LYS A CA 1
ATOM 699 C C . LYS A 1 93 ? 20.466 -24.727 -6.564 1.00 12.22 98 LYS A C 1
ATOM 700 O O . LYS A 1 93 ? 21.060 -23.856 -7.215 1.00 13.12 98 LYS A O 1
ATOM 706 N N . ILE A 1 94 ? 19.232 -24.546 -6.056 1.00 14.13 99 ILE A N 1
ATOM 707 C CA . ILE A 1 94 ? 18.468 -23.293 -6.278 1.00 12.56 99 ILE A CA 1
ATOM 708 C C . ILE A 1 94 ? 19.207 -22.111 -5.600 1.00 11.74 99 ILE A C 1
ATOM 709 O O . ILE A 1 94 ? 19.399 -21.045 -6.206 1.00 13.43 99 ILE A O 1
ATOM 714 N N . TYR A 1 95 ? 19.650 -22.300 -4.350 1.00 11.75 100 TYR A N 1
ATOM 715 C CA . TYR A 1 95 ? 20.381 -21.242 -3.664 1.00 11.66 100 TYR A CA 1
ATOM 716 C C . TYR A 1 95 ? 21.658 -20.855 -4.445 1.00 12.45 100 TYR A C 1
ATOM 717 O O . TYR A 1 95 ? 21.948 -19.632 -4.630 1.00 13.12 100 TYR A O 1
ATOM 726 N N . THR A 1 96 ? 22.405 -21.865 -4.937 1.00 11.35 101 THR A N 1
ATOM 727 C CA . THR A 1 96 ? 23.657 -21.595 -5.707 1.00 11.96 101 THR A CA 1
ATOM 728 C C . THR A 1 96 ? 23.350 -20.673 -6.884 1.00 13.37 101 THR A C 1
ATOM 729 O O . THR A 1 96 ? 24.106 -19.709 -7.223 1.00 13.20 101 THR A O 1
ATOM 733 N N . MET A 1 97 ? 22.230 -20.967 -7.573 1.00 12.06 102 MET A N 1
ATOM 734 C CA . MET A 1 97 ? 21.833 -20.190 -8.756 1.00 13.19 102 MET A CA 1
ATOM 735 C C . MET A 1 97 ? 21.440 -18.733 -8.375 1.00 14.05 102 MET A C 1
ATOM 736 O O . MET A 1 97 ? 21.769 -17.788 -9.097 1.00 13.66 102 MET A O 1
ATOM 741 N N . ILE A 1 98 ? 20.699 -18.553 -7.289 1.00 13.17 103 ILE A N 1
ATOM 742 C CA . ILE A 1 98 ? 20.309 -17.189 -6.866 1.00 11.45 103 ILE A CA 1
ATOM 743 C C . ILE A 1 98 ? 21.535 -16.360 -6.451 1.00 13.07 103 ILE A C 1
ATOM 744 O O . ILE A 1 98 ? 21.620 -15.154 -6.795 1.00 13.00 103 ILE A O 1
ATOM 749 N N . TYR A 1 99 ? 22.499 -16.971 -5.740 1.00 12.18 104 TYR A N 1
ATOM 750 C CA . TYR A 1 99 ? 23.678 -16.238 -5.240 1.00 11.24 104 TYR A CA 1
ATOM 751 C C . TYR A 1 99 ? 24.506 -15.602 -6.380 1.00 13.40 104 TYR A C 1
ATOM 752 O O . TYR A 1 99 ? 25.174 -14.562 -6.195 1.00 15.16 104 TYR A O 1
ATOM 761 N N . ARG A 1 100 ? 24.478 -16.210 -7.549 1.00 12.49 105 ARG A N 1
ATOM 762 C CA . ARG A 1 100 ? 25.195 -15.655 -8.667 1.00 13.82 105 ARG A CA 1
ATOM 763 C C . ARG A 1 100 ? 24.624 -14.281 -9.099 1.00 14.13 105 ARG A C 1
ATOM 764 O O . ARG A 1 100 ? 25.258 -13.522 -9.861 1.00 17.29 105 ARG A O 1
ATOM 772 N N . ASN A 1 101 ? 23.420 -13.945 -8.673 1.00 12.98 106 ASN A N 1
ATOM 773 C CA . ASN A 1 101 ? 22.618 -12.769 -9.125 1.00 14.87 106 ASN A CA 1
ATOM 774 C C . ASN A 1 101 ? 22.416 -11.667 -8.093 1.00 14.31 106 ASN A C 1
ATOM 775 O O . ASN A 1 101 ? 21.448 -10.859 -8.156 1.00 16.27 106 ASN A O 1
ATOM 780 N N . LEU A 1 102 ? 23.357 -11.601 -7.151 1.00 13.89 107 LEU A N 1
ATOM 781 C CA . LEU A 1 102 ? 23.235 -10.583 -6.118 1.00 13.11 107 LEU A CA 1
ATOM 782 C C . LEU A 1 102 ? 24.638 -10.351 -5.499 1.00 13.12 107 LEU A C 1
ATOM 783 O O . LEU A 1 102 ? 25.638 -11.112 -5.791 1.00 16.45 107 LEU A O 1
ATOM 788 N N . VAL A 1 103 ? 24.742 -9.326 -4.640 1.00 14.98 108 VAL A N 1
ATOM 789 C CA . VAL A 1 103 ? 25.929 -9.110 -3.830 1.00 14.69 108 VAL A CA 1
ATOM 790 C C . VAL A 1 103 ? 25.500 -9.368 -2.404 1.00 14.88 108 VAL A C 1
ATOM 791 O O . VAL A 1 103 ? 24.460 -8.793 -1.949 1.00 14.27 108 VAL A O 1
ATOM 795 N N . VAL A 1 104 ? 26.234 -10.250 -1.727 1.00 12.33 109 VAL A N 1
ATOM 796 C CA . V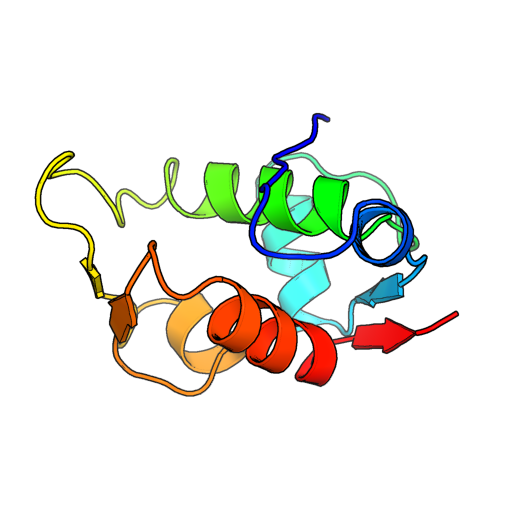AL A 1 104 ? 25.929 -10.504 -0.359 1.00 13.40 109 VAL A CA 1
ATOM 797 C C . VAL A 1 104 ? 26.434 -9.308 0.448 1.00 14.13 109 VAL A C 1
ATOM 798 O O . VAL A 1 104 ? 27.583 -8.838 0.278 1.00 14.37 109 VAL A O 1
ATOM 802 N N . VAL A 1 105 ? 25.570 -8.816 1.357 1.00 13.25 110 VAL A N 1
ATOM 803 C CA . VAL A 1 105 ? 25.909 -7.693 2.241 1.00 16.78 110 VAL A CA 1
ATOM 804 C C . VAL A 1 105 ? 26.958 -8.092 3.289 1.00 16.77 110 VAL A C 1
ATOM 805 O O . VAL A 1 105 ? 26.845 -9.186 3.819 1.00 17.10 110 VAL A O 1
#

Organism: Homo sapiens (NCBI:txid9606)

InterPro domains:
  IPR001841 Zinc finger, RING-type [PS50089] (438-479)
  IPR001876 Zinc finger, RanBP2-type [PF00641] (300-327)
  IPR001876 Zinc finger, RanBP2-type [PS01358] (303-322)
  IPR001876 Zinc finger, RanBP2-type [PS50199] (299-328)
  IPR003121 SWIB/MDM2 domain [PF02201] (34-95)
  IPR003121 SWIB/MDM2 domain [PS51925] (26-109)
  IPR013083 Zinc finger, RING/FYVE/PHD-type [G3DSA:3.30.40.10] (427-491)
  IPR016495 p53 negative regulator Mdm2/Mdm4 [PIRSF006748] (1-491)
  IPR028340 E3 ubiquitin-protein ligase Mdm2 [PIRSF500700] (4-491)
  IPR036443 Zinc finger, RanBP2-type superfamily [SSF90209] (290-334)
  IPR036885 SWIB/MDM2 domain superfamily [G3DSA:1.10.245.10] (1-114)
  IPR036885 SWIB/MDM2 domain superfamily [SSF47592] (18-120)
  IPR036885 SWIB/MDM2 domain superfamily [SSF47592] (189-283)
  IPR044080 MDM2, modified RING finger, HC subclass [cd16783] (435-491)

Secondary structure (DSSP, 8-state):
------TTS-TTGGG-EEEE-HHHHHHHHHTT---S-EEHHHHHHHHHHHHHHTTS--STTS-EEE-TTSHHHHHHTSSEEETT-HHHHHHHHHTTEEE-

CATH classification: 1.10.245.10

Solvent-accessible surface area: 5808 Å² total; per-residue (Å²): 122,29,54,75,94,30,121,95,5,85,79,93,37,8,84,35,88,0,123,14,96,114,62,1,35,96,2,0,97,80,37,60,9,96,82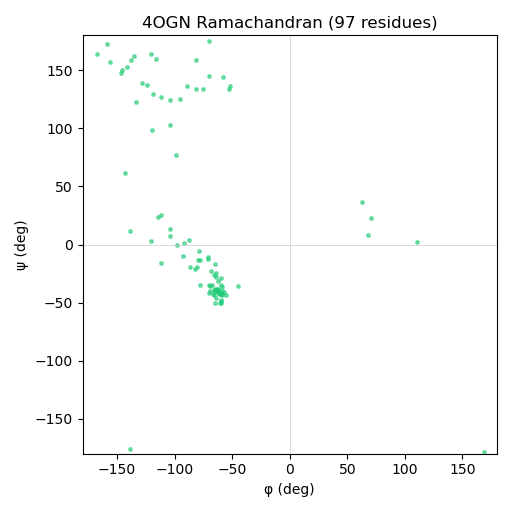,87,44,1,24,0,56,24,0,31,39,6,6,23,70,7,25,85,94,92,166,38,32,73,103,126,168,79,68,54,1,142,1,73,156,21,88,1,8,126,10,16,63,47,88,36,24,24,40,115,77,46,108,125,18,3,54,15,0,60,158,24,10,91,80,101